Protein AF-A0A0C1R8M7-F1 (afdb_monomer)

Organism: NCBI:txid1418104

Solvent-accessible surface area (backbone atoms only — not comparable to full-atom values): 5498 Å² total; per-residue (Å²): 130,61,62,22,58,53,54,54,51,48,34,54,79,70,69,49,52,72,59,55,51,17,56,75,53,75,38,58,51,67,57,42,55,52,24,36,77,67,55,61,70,48,74,72,54,46,51,44,48,27,59,76,67,70,50,62,64,66,62,53,49,51,49,44,46,52,66,61,36,67,76,45,73,43,52,70,45,78,37,87,89,73,79,41,81,43,78,42,72,67,78,88,129

pLDDT: mean 82.37, std 16.83, range [41.81, 96.94]

Nearest PDB structures (foldseek):
  1r69-assembly1_A  TM=8.482E-01  e=1.204E-01  Phage 434
  4iwr-assembly1_B  TM=7.727E-01  e=1.135E-01  Enterobacter sp. RFL1396
  2cro-assembly1_A  TM=8.168E-01  e=1.277E-01  Phage 434
  2icp-assembly1_A  TM=6.435E-01  e=2.931E-01  Escherichia coli CFT073
  2ict-assembly1_A  TM=6.536E-01  e=8.035E-01  Escherichia coli CFT073

Structure (mmCIF, N/CA/C/O backbone):
data_AF-A0A0C1R8M7-F1
#
_entry.id   AF-A0A0C1R8M7-F1
#
loop_
_atom_site.group_PDB
_atom_site.id
_atom_site.type_symbol
_atom_site.label_atom_id
_atom_site.label_alt_id
_atom_site.label_comp_id
_atom_site.label_asym_id
_atom_site.label_entity_id
_atom_site.label_seq_id
_atom_site.pdbx_PDB_ins_code
_atom_site.Cartn_x
_atom_site.Cartn_y
_atom_site.Cartn_z
_atom_site.occupancy
_atom_site.B_iso_or_equiv
_atom_site.auth_seq_id
_atom_site.auth_comp_id
_atom_site.auth_asym_id
_atom_site.auth_atom_id
_atom_site.pdbx_PDB_model_num
ATOM 1 N N . MET A 1 1 ? 12.700 3.532 -4.698 1.00 78.75 1 MET A N 1
ATOM 2 C CA . MET A 1 1 ? 11.313 3.611 -4.212 1.00 78.75 1 MET A CA 1
ATOM 3 C C . MET A 1 1 ? 10.799 2.282 -3.678 1.00 78.75 1 MET A C 1
ATOM 5 O O . MET A 1 1 ? 10.855 1.282 -4.385 1.00 78.75 1 MET A O 1
ATOM 9 N N . ASP A 1 2 ? 10.299 2.296 -2.444 1.00 88.56 2 ASP A N 1
ATOM 10 C CA . ASP A 1 2 ? 9.610 1.183 -1.779 1.00 88.56 2 ASP A CA 1
ATOM 11 C C . ASP A 1 2 ? 8.116 1.548 -1.693 1.00 88.56 2 ASP A C 1
ATOM 13 O O . ASP A 1 2 ? 7.714 2.369 -0.867 1.00 88.56 2 ASP A O 1
ATOM 17 N N . ILE A 1 3 ? 7.316 1.026 -2.629 1.00 89.44 3 ILE A N 1
ATOM 18 C CA . ILE A 1 3 ? 5.887 1.350 -2.773 1.00 89.44 3 ILE A CA 1
ATOM 19 C C . ILE A 1 3 ? 5.122 0.858 -1.548 1.00 89.44 3 ILE A C 1
ATOM 21 O O . ILE A 1 3 ? 4.268 1.581 -1.036 1.00 89.44 3 ILE A O 1
ATOM 25 N N . GLY A 1 4 ? 5.472 -0.326 -1.040 1.00 92.25 4 GLY A N 1
ATOM 26 C CA . GLY A 1 4 ? 4.878 -0.886 0.169 1.00 92.25 4 GLY A CA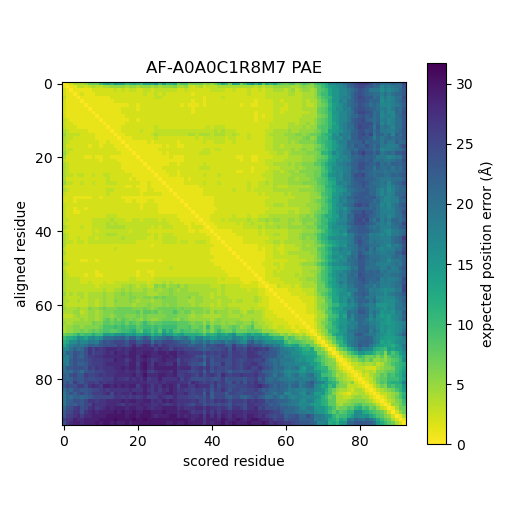 1
ATOM 27 C C . GLY A 1 4 ? 4.957 0.079 1.351 1.00 92.25 4 GLY A C 1
ATOM 28 O O . GLY A 1 4 ? 3.940 0.377 1.973 1.00 92.25 4 GLY A O 1
ATOM 29 N N . LYS A 1 5 ? 6.131 0.671 1.600 1.00 92.25 5 LYS A N 1
ATOM 30 C CA . LYS A 1 5 ? 6.290 1.685 2.660 1.00 92.25 5 LYS A CA 1
ATOM 31 C C . LYS A 1 5 ? 5.501 2.967 2.418 1.00 92.25 5 LYS A C 1
ATOM 33 O O . LYS A 1 5 ? 4.991 3.545 3.374 1.00 92.25 5 LYS A O 1
ATOM 38 N N . ILE A 1 6 ? 5.397 3.433 1.172 1.00 92.62 6 ILE A N 1
ATOM 39 C CA . ILE A 1 6 ? 4.628 4.647 0.850 1.00 92.62 6 ILE A CA 1
ATOM 40 C C . ILE A 1 6 ? 3.141 4.425 1.137 1.00 92.62 6 ILE A C 1
ATOM 42 O O . ILE A 1 6 ? 2.508 5.268 1.774 1.00 92.62 6 ILE A O 1
ATOM 46 N N . ILE A 1 7 ? 2.602 3.281 0.709 1.00 94.62 7 ILE A N 1
ATOM 47 C CA . ILE A 1 7 ? 1.222 2.887 0.998 1.00 94.62 7 ILE A CA 1
ATOM 48 C C . ILE A 1 7 ? 1.011 2.760 2.509 1.00 94.62 7 ILE A C 1
ATOM 50 O O . ILE A 1 7 ? 0.037 3.306 3.024 1.00 94.62 7 ILE A O 1
ATOM 54 N N . ASP A 1 8 ? 1.929 2.105 3.230 1.00 95.06 8 ASP A N 1
ATOM 55 C CA . ASP A 1 8 ? 1.792 1.914 4.678 1.00 95.06 8 ASP A CA 1
ATOM 56 C C . ASP A 1 8 ? 1.812 3.247 5.438 1.00 95.06 8 ASP A C 1
ATOM 58 O O . ASP A 1 8 ? 0.973 3.486 6.304 1.00 95.06 8 ASP A O 1
ATOM 62 N N . LYS A 1 9 ? 2.690 4.172 5.040 1.00 94.38 9 LYS A N 1
ATOM 63 C CA . LYS A 1 9 ? 2.738 5.521 5.607 1.00 94.38 9 LYS A CA 1
ATOM 64 C C . LYS A 1 9 ? 1.458 6.306 5.322 1.00 94.38 9 LYS A C 1
ATOM 66 O O . LYS A 1 9 ? 0.896 6.921 6.224 1.00 94.38 9 LYS A O 1
ATOM 71 N N . LYS A 1 10 ? 0.965 6.289 4.079 1.00 94.69 10 LYS A N 1
ATOM 72 C CA . LYS A 1 10 ? -0.254 7.029 3.721 1.00 94.69 10 LYS A CA 1
ATOM 73 C C . LYS A 1 10 ? -1.489 6.463 4.422 1.00 94.69 10 LYS A C 1
ATOM 75 O O . LYS A 1 10 ? -2.361 7.225 4.834 1.00 94.69 10 LYS A O 1
ATOM 80 N N . ARG A 1 11 ? -1.544 5.141 4.597 1.00 95.69 11 ARG A N 1
ATOM 81 C CA . ARG A 1 11 ? -2.549 4.462 5.419 1.00 95.69 11 ARG A CA 1
ATOM 82 C C . ARG A 1 11 ? -2.558 5.024 6.844 1.00 95.69 11 ARG A C 1
ATOM 84 O O . ARG A 1 11 ? -3.632 5.350 7.340 1.00 95.69 11 ARG A O 1
ATOM 91 N N . GLU A 1 12 ? -1.391 5.152 7.478 1.00 96.00 12 GLU A N 1
ATOM 92 C CA . GLU A 1 12 ? -1.261 5.711 8.834 1.00 96.00 12 GLU A CA 1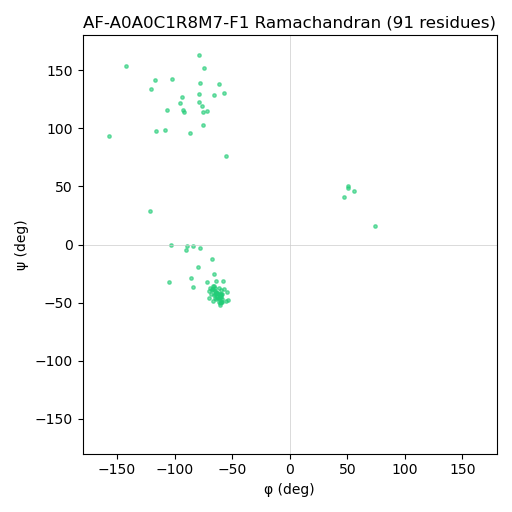
ATOM 93 C C . GLU A 1 12 ? -1.693 7.173 8.906 1.00 96.00 12 GLU A C 1
ATOM 95 O O . GLU A 1 12 ? -2.482 7.522 9.777 1.00 96.00 12 GLU A O 1
ATOM 100 N N . GLU A 1 13 ? -1.268 8.005 7.951 1.00 95.88 13 GLU A N 1
ATOM 101 C CA . GLU A 1 13 ? -1.695 9.410 7.856 1.00 95.88 13 GLU A CA 1
ATOM 102 C C . GLU A 1 13 ? -3.221 9.558 7.740 1.00 95.88 13 GLU A C 1
ATOM 104 O O . GLU A 1 13 ? -3.795 10.545 8.193 1.00 95.88 13 GLU A O 1
ATOM 109 N N . LYS A 1 14 ? -3.884 8.579 7.117 1.00 93.88 14 LYS A N 1
ATOM 110 C CA . LYS A 1 14 ? -5.340 8.529 6.946 1.00 93.88 14 LYS A CA 1
ATOM 111 C C . LYS A 1 14 ? -6.067 7.820 8.094 1.00 93.88 14 LYS A C 1
ATOM 113 O O . LYS A 1 14 ? -7.293 7.799 8.094 1.00 93.88 14 LYS A O 1
ATOM 118 N N . GLY A 1 15 ? -5.341 7.244 9.053 1.00 95.06 15 GLY A N 1
ATOM 119 C CA . GLY A 1 15 ? -5.914 6.550 10.208 1.00 95.06 15 GLY A CA 1
ATOM 120 C C . GLY A 1 15 ? -6.511 5.171 9.907 1.00 95.06 15 GLY A C 1
ATOM 121 O O . GLY A 1 15 ? -7.253 4.642 10.729 1.00 95.06 15 GLY A O 1
ATOM 122 N N . TYR A 1 16 ? -6.203 4.564 8.759 1.00 95.19 16 TYR A N 1
ATOM 123 C CA . TYR A 1 16 ? -6.702 3.226 8.431 1.00 95.19 16 TYR A CA 1
ATOM 124 C C . TYR A 1 16 ? -5.910 2.141 9.165 1.00 95.19 16 TYR A C 1
ATOM 126 O O . TYR A 1 16 ? -4.677 2.162 9.181 1.00 95.19 16 TYR A O 1
ATOM 134 N N . LEU A 1 17 ? -6.581 1.111 9.684 1.00 96.38 17 LEU A N 1
ATOM 135 C CA . LEU A 1 17 ? -5.897 -0.120 10.084 1.00 96.38 17 LEU A CA 1
ATOM 136 C C . LEU A 1 17 ? -5.505 -0.928 8.840 1.00 96.38 17 LEU A C 1
ATOM 138 O O . LEU A 1 17 ? -6.176 -0.880 7.808 1.00 96.38 17 LEU A O 1
ATOM 142 N N . LYS A 1 18 ? -4.433 -1.726 8.935 1.00 95.62 18 LYS A N 1
ATOM 143 C CA . LYS A 1 18 ? -3.998 -2.604 7.828 1.00 95.62 18 LYS A CA 1
ATOM 144 C C . LYS A 1 18 ? -5.109 -3.562 7.385 1.00 95.62 18 LYS A C 1
ATOM 146 O O . LYS A 1 18 ? -5.266 -3.800 6.194 1.00 95.62 18 LYS A O 1
ATOM 151 N N . LYS A 1 19 ? -5.888 -4.085 8.339 1.00 96.50 19 LYS A N 1
ATOM 152 C CA . LYS A 1 19 ? -7.023 -4.980 8.075 1.00 96.50 19 LYS A CA 1
ATOM 153 C C . LYS A 1 19 ? -8.141 -4.281 7.302 1.00 96.50 19 LYS A C 1
ATOM 155 O O . LYS A 1 19 ? -8.665 -4.866 6.360 1.00 96.50 19 LYS A O 1
ATOM 160 N N . ASP A 1 20 ? -8.460 -3.045 7.672 1.00 96.25 20 ASP A N 1
ATOM 161 C CA . ASP A 1 20 ? -9.558 -2.295 7.061 1.00 96.25 20 ASP A CA 1
ATOM 162 C C . ASP A 1 20 ? -9.208 -1.902 5.631 1.00 96.25 20 ASP A C 1
ATOM 164 O O . ASP A 1 20 ? -9.984 -2.152 4.715 1.00 96.25 20 ASP A O 1
ATOM 168 N N . LEU A 1 21 ? -7.996 -1.380 5.415 1.00 96.62 21 LEU A N 1
ATOM 169 C CA . LEU A 1 21 ? -7.527 -1.045 4.073 1.00 96.62 21 LEU A CA 1
ATOM 170 C C . LEU A 1 21 ? -7.464 -2.282 3.168 1.00 96.62 21 LEU A C 1
ATOM 172 O O . LEU A 1 21 ? -7.889 -2.208 2.019 1.00 96.62 21 LEU A O 1
ATOM 176 N N . ALA A 1 22 ? -6.976 -3.416 3.682 1.00 96.12 22 ALA A N 1
ATOM 177 C CA . ALA A 1 22 ? -6.966 -4.674 2.939 1.00 96.12 22 ALA A CA 1
ATOM 178 C C . ALA A 1 22 ? -8.387 -5.113 2.547 1.00 96.12 22 ALA A C 1
ATOM 180 O O . ALA A 1 22 ? -8.613 -5.490 1.402 1.00 96.12 22 ALA A O 1
ATOM 181 N N . GLY A 1 23 ? -9.351 -4.994 3.467 1.00 96.06 23 GLY A N 1
ATOM 182 C CA . GLY A 1 23 ? -10.756 -5.296 3.198 1.00 96.06 23 GLY A CA 1
ATOM 183 C C . GLY A 1 23 ? -11.373 -4.390 2.130 1.00 96.06 23 GLY A C 1
ATOM 184 O O . GLY A 1 23 ? -12.008 -4.889 1.208 1.00 96.06 23 GLY A O 1
ATOM 185 N N . ILE A 1 24 ? -11.147 -3.075 2.206 1.00 95.75 24 ILE A N 1
ATOM 186 C CA . ILE A 1 24 ? -11.673 -2.108 1.223 1.00 95.75 24 ILE A CA 1
ATOM 187 C C . ILE A 1 24 ? -11.026 -2.316 -0.155 1.00 95.75 24 ILE A C 1
ATOM 189 O O . ILE A 1 24 ? -11.684 -2.166 -1.181 1.00 95.75 24 ILE A O 1
ATOM 193 N N . ALA A 1 25 ? -9.741 -2.674 -0.188 1.00 94.62 25 ALA A N 1
ATOM 194 C CA . ALA A 1 25 ? -9.011 -2.934 -1.424 1.00 94.62 25 ALA A CA 1
ATOM 195 C C . ALA A 1 25 ? -9.312 -4.310 -2.047 1.00 94.62 25 ALA A C 1
ATOM 197 O O . ALA A 1 25 ? -8.786 -4.597 -3.123 1.00 94.62 25 ALA A O 1
ATOM 198 N N . ASP A 1 26 ? -10.138 -5.138 -1.396 1.00 95.62 26 ASP A N 1
ATOM 199 C CA . ASP A 1 26 ? -10.412 -6.525 -1.786 1.00 95.62 26 ASP A CA 1
ATOM 200 C C . ASP A 1 26 ? -9.124 -7.369 -1.891 1.00 95.62 26 ASP A C 1
ATOM 202 O O . ASP A 1 26 ? -8.865 -8.083 -2.858 1.00 95.62 26 ASP A O 1
ATOM 206 N N . ILE A 1 27 ? -8.260 -7.239 -0.879 1.00 95.19 27 ILE A N 1
ATOM 207 C CA . ILE A 1 27 ? -7.001 -7.978 -0.753 1.00 95.19 27 ILE A CA 1
ATOM 208 C C . ILE A 1 27 ? -7.043 -8.775 0.547 1.00 95.19 27 ILE A C 1
ATOM 210 O O . ILE A 1 27 ? -7.358 -8.255 1.619 1.00 95.19 27 ILE A O 1
ATOM 214 N N . ASN A 1 28 ? -6.659 -10.052 0.493 1.00 96.38 28 ASN A N 1
ATOM 215 C CA . ASN A 1 28 ? -6.514 -10.845 1.709 1.00 96.38 28 ASN A CA 1
ATOM 216 C C . ASN A 1 28 ? -5.519 -10.174 2.676 1.00 96.38 28 ASN A C 1
ATOM 218 O O . ASN A 1 28 ? -4.399 -9.859 2.286 1.00 96.38 28 ASN A O 1
ATOM 222 N N . TYR A 1 29 ? -5.891 -10.007 3.949 1.00 96.81 29 TYR A N 1
ATOM 223 C CA . TYR A 1 29 ? -5.071 -9.297 4.941 1.00 96.81 29 TYR A CA 1
ATOM 224 C C . TYR A 1 29 ? -3.635 -9.831 5.073 1.00 96.81 29 TYR A C 1
ATOM 226 O O . TYR A 1 29 ? -2.689 -9.047 5.178 1.00 96.81 29 TYR A O 1
ATOM 234 N N . LYS A 1 30 ? -3.455 -11.158 5.043 1.00 96.94 30 LYS A N 1
ATOM 235 C CA . LYS A 1 30 ? -2.124 -11.772 5.128 1.00 96.94 30 LYS A CA 1
ATOM 236 C C . LYS A 1 30 ? -1.310 -11.432 3.884 1.00 96.94 30 LYS A C 1
ATOM 238 O O . LYS A 1 30 ? -0.191 -10.941 4.000 1.00 96.94 30 LYS A O 1
ATOM 243 N N . SER A 1 31 ? -1.912 -11.608 2.708 1.00 95.81 31 SER A N 1
ATOM 244 C CA . SER A 1 31 ? -1.299 -11.240 1.432 1.00 95.81 31 SER A CA 1
ATOM 245 C C . SER A 1 31 ? -0.975 -9.751 1.360 1.00 95.81 31 SER A C 1
ATOM 247 O O . SER A 1 31 ? 0.092 -9.398 0.879 1.00 95.81 31 SER A O 1
ATOM 249 N N . PHE A 1 32 ? -1.838 -8.879 1.880 1.00 96.69 32 PHE A N 1
ATOM 250 C CA . PHE A 1 32 ? -1.597 -7.442 1.949 1.00 96.69 32 PHE A CA 1
ATOM 251 C C . PHE A 1 32 ? -0.348 -7.126 2.780 1.00 96.69 32 PHE A C 1
ATOM 253 O O . PHE A 1 32 ? 0.550 -6.437 2.300 1.00 96.69 32 PHE A O 1
ATOM 260 N N . CYS A 1 33 ? -0.238 -7.685 3.990 1.00 96.38 33 CYS A N 1
ATOM 261 C CA . CYS A 1 33 ? 0.944 -7.506 4.837 1.00 96.38 33 CYS A CA 1
ATOM 262 C C . CYS A 1 33 ? 2.225 -8.020 4.161 1.00 96.38 33 CYS A C 1
ATOM 264 O O . CYS A 1 33 ? 3.242 -7.325 4.150 1.00 96.38 33 CYS A O 1
ATOM 266 N N . ASP A 1 34 ? 2.169 -9.209 3.559 1.00 96.62 34 ASP A N 1
ATOM 267 C CA . ASP A 1 34 ? 3.308 -9.795 2.852 1.00 96.62 34 ASP A CA 1
ATOM 268 C C . ASP A 1 34 ? 3.717 -8.947 1.637 1.00 96.62 34 ASP A C 1
ATOM 270 O O . ASP A 1 34 ? 4.908 -8.714 1.414 1.00 96.62 34 ASP A O 1
ATOM 274 N N . LYS A 1 35 ? 2.743 -8.436 0.874 1.00 95.50 35 LYS A N 1
ATOM 275 C CA . LYS A 1 35 ? 2.973 -7.596 -0.308 1.00 95.50 35 LYS A CA 1
ATOM 276 C C . LYS A 1 35 ? 3.560 -6.235 0.045 1.00 95.50 35 LYS A C 1
ATOM 278 O O . LYS A 1 35 ? 4.455 -5.787 -0.673 1.00 95.50 35 LYS A O 1
ATOM 283 N N . LEU A 1 36 ? 3.121 -5.618 1.147 1.00 94.88 36 LEU A N 1
ATOM 284 C CA . LEU A 1 36 ? 3.733 -4.398 1.682 1.00 94.88 36 LEU A CA 1
ATOM 285 C C . LEU A 1 36 ? 5.204 -4.640 2.040 1.00 94.88 36 LEU A C 1
ATOM 287 O O . LEU A 1 36 ? 6.071 -3.896 1.594 1.00 94.88 36 LEU A O 1
ATOM 291 N N . ASN A 1 37 ? 5.497 -5.709 2.786 1.00 94.00 37 ASN A N 1
ATOM 292 C CA . ASN A 1 37 ? 6.856 -6.010 3.244 1.00 94.00 37 ASN A CA 1
ATOM 293 C C . ASN A 1 37 ? 7.809 -6.373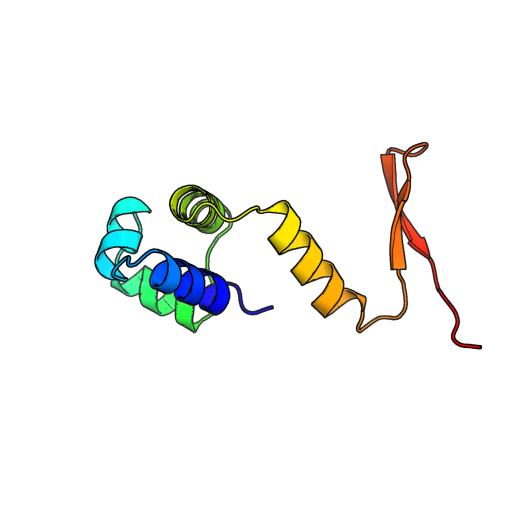 2.098 1.00 94.00 37 ASN A C 1
ATOM 295 O O . ASN A 1 37 ? 8.981 -6.007 2.121 1.00 94.00 37 ASN A O 1
ATOM 299 N N . ARG A 1 38 ? 7.317 -7.111 1.097 1.00 94.81 38 ARG A N 1
ATOM 300 C CA . ARG A 1 38 ? 8.110 -7.565 -0.058 1.00 94.81 38 ARG A CA 1
ATOM 301 C C . ARG A 1 38 ? 8.117 -6.574 -1.219 1.00 94.81 38 ARG A C 1
ATOM 303 O O . ARG A 1 38 ? 8.730 -6.867 -2.239 1.00 94.81 38 ARG A O 1
ATOM 310 N N . ASN A 1 39 ? 7.410 -5.450 -1.093 1.00 91.62 39 ASN A N 1
ATOM 311 C CA . ASN A 1 39 ? 7.219 -4.476 -2.164 1.00 91.62 39 ASN A CA 1
ATOM 312 C C . ASN A 1 39 ? 6.740 -5.133 -3.482 1.00 91.62 39 ASN A C 1
ATOM 314 O O . ASN A 1 39 ? 7.307 -4.913 -4.549 1.00 91.62 39 ASN A O 1
ATOM 318 N N . SER A 1 40 ? 5.714 -5.988 -3.387 1.00 93.62 40 SER A N 1
ATOM 319 C CA . SER A 1 40 ? 5.210 -6.836 -4.489 1.00 93.62 40 SER A CA 1
ATOM 320 C C . SER A 1 40 ? 3.731 -6.591 -4.817 1.00 93.62 40 SER A C 1
ATOM 322 O O . SER A 1 40 ? 3.016 -7.491 -5.257 1.00 93.62 40 SER A O 1
ATOM 324 N N . ILE A 1 41 ? 3.264 -5.364 -4.574 1.00 93.25 41 ILE A N 1
ATOM 325 C CA . ILE A 1 41 ? 1.910 -4.919 -4.929 1.00 93.25 41 ILE A CA 1
ATOM 326 C C . ILE A 1 41 ? 1.780 -4.898 -6.456 1.00 93.25 41 ILE A C 1
ATOM 328 O O . ILE A 1 41 ? 2.620 -4.313 -7.141 1.00 93.25 41 ILE A O 1
ATOM 332 N N . GLN A 1 42 ? 0.737 -5.541 -6.982 1.00 91.62 42 GLN A N 1
ATOM 333 C CA . GLN A 1 42 ? 0.464 -5.577 -8.419 1.00 91.62 42 GLN A CA 1
ATOM 334 C C . GLN A 1 42 ? -0.196 -4.279 -8.896 1.00 91.62 42 GLN A C 1
ATOM 336 O O . GLN A 1 42 ? -0.696 -3.490 -8.099 1.00 91.62 42 GLN A O 1
ATOM 341 N N . TRP A 1 43 ? -0.187 -4.032 -10.206 1.00 89.44 43 TRP A N 1
ATOM 342 C CA . TRP A 1 43 ? -0.679 -2.775 -10.781 1.00 89.44 43 TRP A CA 1
ATOM 343 C C . TRP A 1 43 ? -2.150 -2.480 -10.462 1.00 89.44 43 TRP A C 1
ATOM 345 O O . TRP A 1 43 ? -2.494 -1.351 -10.122 1.00 89.44 43 TRP A O 1
ATOM 355 N N . ASP A 1 44 ? -3.008 -3.489 -10.541 1.00 92.69 44 ASP A N 1
ATOM 356 C CA . ASP A 1 44 ? -4.437 -3.400 -10.239 1.00 92.69 44 ASP A CA 1
ATOM 357 C C . ASP A 1 44 ? -4.699 -3.143 -8.743 1.00 92.69 44 ASP A C 1
ATOM 359 O O . ASP A 1 44 ? -5.567 -2.351 -8.370 1.00 92.69 44 ASP A O 1
ATOM 363 N N . GLU A 1 45 ? -3.917 -3.770 -7.866 1.00 93.56 45 GLU A N 1
ATOM 364 C CA . GLU A 1 45 ? -3.959 -3.542 -6.419 1.00 93.56 45 GLU A CA 1
ATOM 365 C C . GLU A 1 45 ? -3.452 -2.144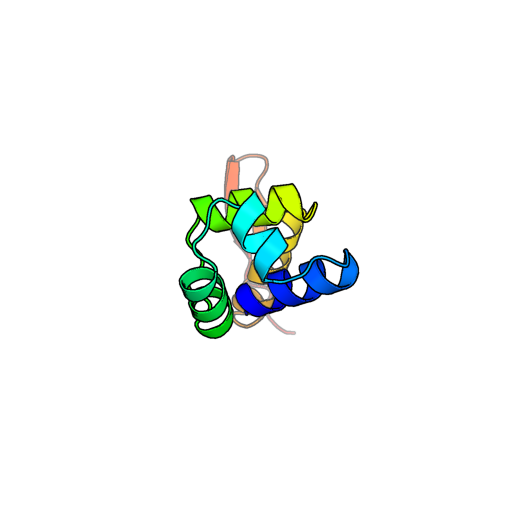 -6.069 1.00 93.56 45 GLU A C 1
ATOM 367 O O . GLU A 1 45 ? -4.054 -1.443 -5.257 1.00 93.56 45 GLU A O 1
ATOM 372 N N . LEU A 1 46 ? -2.369 -1.710 -6.716 1.00 93.06 46 LEU A N 1
ATOM 373 C CA . LEU A 1 46 ? -1.797 -0.383 -6.542 1.00 93.06 46 LEU A CA 1
ATOM 374 C C . LEU A 1 46 ? -2.805 0.695 -6.937 1.00 93.06 46 LEU A C 1
ATOM 376 O O . LEU A 1 46 ? -2.961 1.675 -6.210 1.00 93.06 46 LEU A O 1
ATOM 380 N N . PHE A 1 47 ? -3.519 0.507 -8.047 1.00 93.25 47 PHE A N 1
ATOM 381 C CA . PHE A 1 47 ? -4.555 1.436 -8.489 1.00 93.25 47 PHE A CA 1
ATOM 382 C C . PHE A 1 47 ? -5.683 1.560 -7.453 1.00 93.25 47 PHE A C 1
ATOM 384 O O . PHE A 1 47 ? -6.047 2.667 -7.061 1.00 93.25 47 PHE A O 1
ATOM 391 N N . ARG A 1 48 ? -6.175 0.434 -6.918 1.00 94.50 48 ARG A N 1
ATOM 392 C CA . ARG A 1 48 ? -7.195 0.431 -5.853 1.00 94.50 48 ARG A CA 1
ATOM 393 C C . ARG A 1 48 ? -6.704 1.123 -4.583 1.00 94.50 48 ARG A C 1
ATOM 395 O O . ARG A 1 48 ? -7.380 2.002 -4.055 1.00 94.50 48 ARG A O 1
ATOM 402 N N . LEU A 1 49 ? -5.510 0.769 -4.110 1.00 95.25 49 LEU A N 1
ATOM 403 C CA . LEU A 1 49 ? -4.926 1.332 -2.890 1.00 95.25 49 LEU A CA 1
ATOM 404 C C . LEU A 1 49 ? -4.672 2.837 -3.015 1.00 95.25 49 LEU A C 1
ATOM 406 O O . LEU A 1 49 ? -4.944 3.586 -2.080 1.00 95.25 49 LEU A O 1
ATOM 410 N N . THR A 1 50 ? -4.174 3.292 -4.164 1.00 93.94 50 THR A N 1
ATOM 411 C CA . THR A 1 50 ? -3.920 4.719 -4.410 1.00 93.94 50 THR A CA 1
ATOM 412 C C . THR A 1 50 ? -5.213 5.512 -4.531 1.00 93.94 50 THR A C 1
ATOM 414 O O . THR A 1 50 ? -5.289 6.598 -3.961 1.00 93.94 50 THR A O 1
ATOM 417 N N . TYR A 1 51 ? -6.252 4.947 -5.148 1.00 93.56 51 TYR A N 1
ATOM 418 C CA . TYR A 1 51 ? -7.587 5.540 -5.155 1.00 93.56 51 TYR A CA 1
ATOM 419 C C . TYR A 1 51 ? -8.157 5.690 -3.733 1.00 93.56 51 TYR A C 1
ATOM 421 O O . TYR A 1 51 ? -8.514 6.796 -3.331 1.00 93.56 51 TYR A O 1
ATOM 429 N N . ILE A 1 52 ? -8.159 4.616 -2.929 1.00 94.81 52 ILE A N 1
ATOM 430 C CA . ILE A 1 52 ? -8.683 4.628 -1.547 1.00 94.81 52 ILE A CA 1
ATOM 431 C C . ILE A 1 52 ? -7.923 5.632 -0.669 1.00 94.81 52 ILE A C 1
ATOM 433 O O . ILE A 1 52 ? -8.516 6.370 0.117 1.00 94.81 52 ILE A O 1
ATOM 437 N N . LEU A 1 53 ? -6.596 5.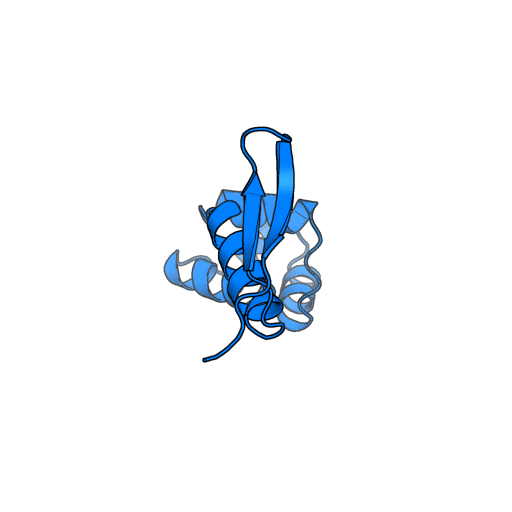679 -0.800 1.00 94.81 53 LEU A N 1
ATOM 438 C CA . LEU A 1 53 ? -5.740 6.545 0.012 1.00 94.81 53 LEU A CA 1
ATOM 439 C C . LEU A 1 53 ? -5.629 7.979 -0.526 1.00 94.81 53 LEU A C 1
ATOM 441 O O . LEU A 1 53 ? -4.968 8.814 0.104 1.00 94.81 53 LEU A O 1
ATOM 445 N N . ASN A 1 54 ? -6.287 8.275 -1.651 1.00 93.38 54 ASN A N 1
ATOM 446 C CA . ASN A 1 54 ? -6.190 9.534 -2.383 1.00 93.38 54 ASN A CA 1
ATOM 447 C C . ASN A 1 54 ? -4.727 9.931 -2.657 1.00 93.38 54 ASN A C 1
ATOM 449 O O . ASN A 1 54 ? -4.280 11.029 -2.318 1.00 93.38 54 ASN A O 1
ATOM 453 N N . ILE A 1 55 ? -3.956 8.985 -3.195 1.00 92.00 55 ILE A N 1
ATOM 454 C CA . ILE A 1 55 ? -2.575 9.186 -3.634 1.00 92.00 55 ILE A CA 1
ATOM 455 C C . ILE A 1 55 ? -2.598 9.537 -5.116 1.00 92.00 55 ILE A C 1
ATOM 457 O O . ILE A 1 55 ? -3.130 8.786 -5.930 1.00 92.00 55 ILE A O 1
ATOM 461 N N . ASN A 1 56 ? -1.956 10.646 -5.470 1.00 89.50 56 ASN A N 1
ATOM 462 C CA . ASN A 1 56 ? -1.750 11.013 -6.861 1.00 89.50 56 ASN A CA 1
ATOM 463 C C . ASN A 1 56 ? -0.704 10.083 -7.505 1.00 89.50 56 ASN A C 1
ATOM 465 O O . ASN A 1 56 ? 0.468 10.076 -7.119 1.00 89.50 56 ASN A O 1
ATOM 469 N N . LEU A 1 57 ? -1.133 9.289 -8.489 1.00 85.25 57 LEU A N 1
ATOM 470 C CA . LEU A 1 57 ? -0.261 8.361 -9.212 1.00 85.25 57 LEU A CA 1
ATOM 471 C C . LEU A 1 57 ? 0.832 9.076 -10.017 1.00 85.25 57 LEU A C 1
ATOM 473 O O . LEU A 1 57 ? 1.934 8.536 -10.125 1.00 85.25 57 LEU A O 1
ATOM 477 N N . GLU A 1 58 ? 0.575 10.284 -10.530 1.00 84.81 58 GLU A N 1
ATOM 478 C CA . GLU A 1 58 ? 1.587 11.028 -11.291 1.00 84.81 58 GLU A CA 1
ATOM 479 C C . GLU A 1 58 ? 2.710 11.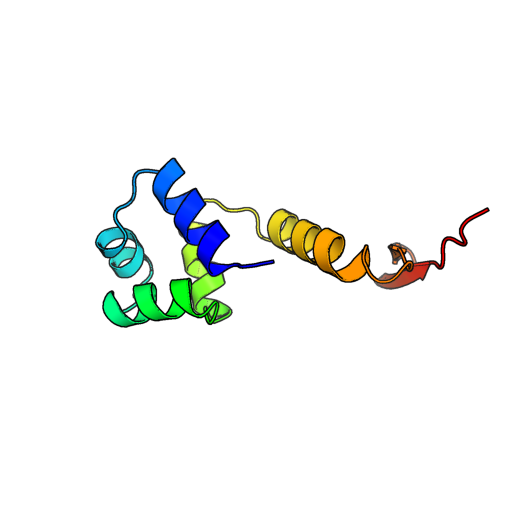509 -10.366 1.00 84.81 58 GLU A C 1
ATOM 481 O O . GLU A 1 58 ? 3.884 11.346 -10.685 1.00 84.81 58 GLU A O 1
ATOM 486 N N . GLU A 1 59 ? 2.382 11.964 -9.153 1.00 84.06 59 GLU A N 1
ATOM 487 C CA . GLU A 1 59 ? 3.394 12.285 -8.137 1.00 84.06 59 GLU A CA 1
ATOM 488 C C . GLU A 1 59 ? 4.219 11.055 -7.740 1.00 84.06 59 GLU A C 1
ATOM 490 O O . GLU A 1 59 ? 5.428 11.152 -7.512 1.00 84.06 59 GLU A O 1
ATOM 495 N N . LEU A 1 60 ? 3.583 9.882 -7.655 1.00 85.06 60 LEU A N 1
ATOM 496 C CA . LEU A 1 60 ? 4.276 8.630 -7.355 1.00 85.06 60 LEU A CA 1
ATOM 497 C C . LEU A 1 60 ? 5.271 8.272 -8.473 1.00 85.06 60 LEU A C 1
ATOM 499 O O . LEU A 1 60 ? 6.411 7.889 -8.200 1.00 85.06 60 LEU A O 1
ATOM 503 N N . LYS A 1 61 ? 4.855 8.443 -9.731 1.00 83.75 61 LYS A N 1
ATOM 504 C CA . LYS A 1 61 ? 5.682 8.230 -10.922 1.00 83.75 61 LYS A CA 1
ATOM 505 C C . LYS A 1 61 ? 6.829 9.234 -10.997 1.00 83.75 61 LYS A C 1
ATOM 507 O O . LYS A 1 61 ? 7.964 8.831 -11.233 1.00 83.75 61 LYS A O 1
ATOM 512 N N . GLU A 1 62 ? 6.580 10.511 -10.724 1.00 83.06 62 GLU A N 1
ATOM 513 C CA . GLU A 1 62 ? 7.631 11.525 -10.655 1.00 83.06 62 GLU A CA 1
ATOM 514 C C . GLU A 1 62 ? 8.678 11.202 -9.592 1.00 83.06 62 GLU A C 1
ATOM 516 O O . GLU A 1 62 ? 9.871 11.348 -9.845 1.00 83.06 62 GLU A O 1
ATOM 521 N N . ARG A 1 63 ? 8.258 10.760 -8.399 1.00 81.75 63 ARG A N 1
ATOM 522 C CA . ARG A 1 63 ? 9.188 10.335 -7.343 1.00 81.75 63 ARG A CA 1
ATOM 523 C C . ARG A 1 63 ? 10.004 9.128 -7.777 1.00 81.75 63 ARG A C 1
ATOM 525 O O . ARG A 1 63 ? 11.211 9.117 -7.561 1.00 81.75 63 ARG A O 1
ATOM 532 N N . TYR A 1 64 ? 9.378 8.153 -8.435 1.00 82.81 64 TYR A N 1
ATOM 533 C CA . TYR A 1 64 ? 10.084 7.004 -8.996 1.00 82.81 64 TYR A CA 1
ATOM 534 C C . TYR A 1 64 ? 11.146 7.439 -10.014 1.00 82.81 64 TYR A C 1
ATOM 536 O O . 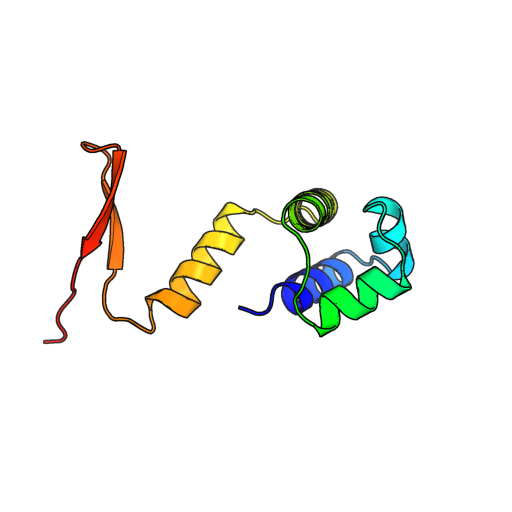TYR A 1 64 ? 12.303 7.035 -9.908 1.00 82.81 64 TYR A O 1
ATOM 544 N N . VAL A 1 65 ? 10.769 8.305 -10.960 1.00 81.19 65 VAL A N 1
ATOM 545 C CA . VAL A 1 65 ? 11.675 8.879 -11.961 1.00 81.19 65 VAL A CA 1
ATOM 546 C C . VAL A 1 65 ? 12.797 9.653 -11.273 1.00 81.19 65 VAL A C 1
ATOM 548 O O . VAL A 1 65 ? 13.957 9.385 -11.544 1.00 81.19 65 VAL A O 1
ATOM 551 N N . LYS A 1 66 ? 12.504 10.540 -10.321 1.00 79.44 66 LYS A N 1
ATOM 552 C CA . LYS A 1 66 ? 13.526 11.291 -9.575 1.00 79.44 66 LYS A CA 1
ATOM 553 C C . LYS A 1 66 ? 14.486 10.360 -8.826 1.00 79.44 66 LYS A C 1
ATOM 555 O O . LYS A 1 66 ? 15.689 10.533 -8.927 1.00 79.44 66 LYS A O 1
ATOM 560 N N . GLU A 1 67 ? 13.999 9.348 -8.114 1.00 75.38 67 GLU A N 1
ATOM 561 C CA . GLU A 1 67 ? 14.851 8.457 -7.310 1.00 75.38 67 GLU A CA 1
ATOM 562 C C . GLU A 1 67 ? 15.718 7.495 -8.136 1.00 75.38 67 GLU A C 1
ATOM 564 O O . GLU A 1 67 ? 16.812 7.124 -7.695 1.00 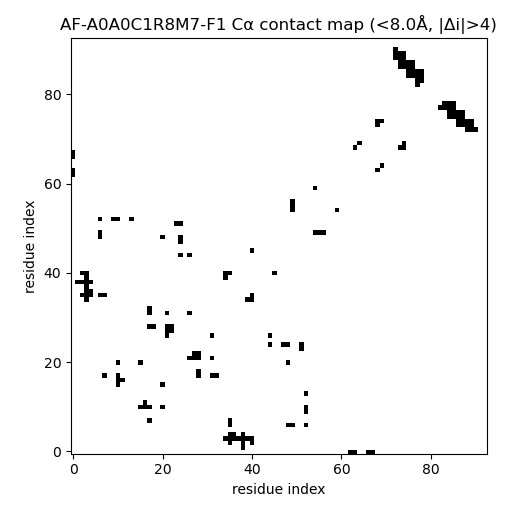75.38 67 GLU A O 1
ATOM 569 N N . HIS A 1 68 ? 15.228 7.057 -9.300 1.00 71.88 68 HIS A N 1
ATOM 570 C CA . HIS A 1 68 ? 15.896 6.042 -10.124 1.00 71.88 68 HIS A CA 1
ATOM 571 C C . HIS A 1 68 ? 16.586 6.619 -11.360 1.00 71.88 68 HIS A C 1
ATOM 573 O O . HIS A 1 68 ? 17.646 6.126 -11.731 1.00 71.88 68 HIS A O 1
ATOM 579 N N . MET A 1 69 ? 16.058 7.694 -11.949 1.00 64.81 69 MET A N 1
ATOM 580 C CA . MET A 1 69 ? 16.704 8.411 -13.054 1.00 64.81 69 MET A CA 1
ATOM 581 C C . MET A 1 69 ? 17.706 9.454 -12.554 1.00 64.81 69 MET A C 1
ATOM 583 O O . MET A 1 69 ? 18.705 9.642 -13.218 1.00 64.81 69 MET A O 1
ATOM 587 N N . ALA A 1 70 ? 17.581 10.069 -11.366 1.00 58.06 70 ALA A N 1
ATOM 588 C CA . ALA A 1 70 ? 18.650 10.975 -10.892 1.00 58.06 70 ALA A CA 1
ATOM 589 C C . ALA A 1 70 ? 19.970 10.250 -10.558 1.00 58.06 70 ALA A C 1
ATOM 591 O O . ALA A 1 70 ? 21.005 10.893 -10.397 1.00 58.06 70 ALA A O 1
ATOM 592 N N . LYS A 1 71 ? 19.956 8.913 -10.469 1.00 54.06 71 LYS A N 1
ATOM 593 C CA . LYS A 1 71 ? 21.175 8.098 -10.343 1.00 54.06 71 LYS A CA 1
ATOM 594 C C . LYS A 1 71 ? 21.890 7.875 -11.681 1.00 54.06 71 LYS A C 1
ATOM 596 O O . LYS A 1 71 ? 23.082 7.591 -11.670 1.00 54.06 71 LYS A O 1
ATOM 601 N N . ASN A 1 72 ? 21.194 8.064 -12.801 1.00 50.34 72 ASN A N 1
ATOM 602 C CA . ASN A 1 72 ? 21.738 8.009 -14.153 1.00 50.34 72 ASN A CA 1
ATOM 603 C C . ASN A 1 72 ? 21.591 9.410 -14.750 1.00 50.34 72 ASN A C 1
ATOM 605 O O . ASN A 1 72 ? 20.505 9.753 -15.176 1.00 50.34 72 ASN A O 1
ATOM 609 N N . THR A 1 73 ? 22.632 10.246 -14.733 1.00 48.75 73 THR A N 1
ATOM 610 C CA . THR A 1 73 ? 22.625 11.654 -15.196 1.00 48.75 73 THR A CA 1
ATOM 611 C C . THR A 1 73 ? 22.139 11.836 -16.644 1.00 48.75 73 THR A C 1
ATOM 613 O O . THR A 1 73 ? 22.926 12.050 -17.562 1.00 48.75 73 THR A O 1
ATOM 616 N N . GLU A 1 74 ? 20.831 11.748 -16.833 1.00 52.28 74 GLU A N 1
ATOM 617 C CA . GLU A 1 74 ? 20.086 11.753 -18.080 1.00 52.28 74 GLU A CA 1
ATOM 618 C C . GLU A 1 74 ? 18.662 12.208 -17.711 1.00 52.28 74 GLU A C 1
ATOM 620 O O . GLU A 1 74 ? 17.821 11.444 -17.240 1.00 52.28 74 GLU A O 1
ATOM 625 N N . THR A 1 75 ? 18.413 13.512 -17.829 1.00 55.03 75 THR A N 1
ATOM 626 C CA . THR A 1 75 ? 17.118 14.127 -17.519 1.00 55.03 75 THR A CA 1
ATOM 627 C C . THR A 1 75 ? 16.156 13.818 -18.659 1.00 55.03 75 THR A C 1
ATOM 629 O O . THR A 1 75 ? 16.420 14.202 -19.793 1.00 55.03 75 THR A O 1
ATOM 632 N N . ILE A 1 76 ? 15.047 13.128 -18.392 1.00 57.25 76 ILE A N 1
ATOM 633 C CA . ILE A 1 76 ? 14.049 12.813 -19.421 1.00 57.25 76 ILE A CA 1
ATOM 634 C C . ILE A 1 76 ? 12.978 13.907 -19.439 1.00 57.25 76 ILE A C 1
ATOM 636 O O . ILE A 1 76 ? 12.255 14.075 -18.458 1.00 57.25 76 ILE A O 1
ATOM 640 N N . SER A 1 77 ? 12.866 14.640 -20.546 1.00 56.31 77 SER A N 1
ATOM 641 C CA . SER A 1 77 ? 11.806 15.625 -20.785 1.00 56.31 77 SER A CA 1
ATOM 642 C C . SER A 1 77 ? 10.746 15.048 -21.721 1.00 56.31 77 SER A C 1
ATOM 644 O O . SER A 1 77 ? 11.061 14.321 -22.668 1.00 56.31 77 SER A O 1
ATOM 646 N N . TRP A 1 78 ? 9.478 15.366 -21.463 1.00 52.41 78 TRP A N 1
ATOM 647 C CA . TRP A 1 78 ? 8.401 15.063 -22.401 1.00 52.41 78 TRP A CA 1
ATOM 648 C C . TRP A 1 78 ? 8.405 16.106 -23.519 1.00 52.41 78 TRP A C 1
ATOM 650 O O . TRP A 1 78 ? 8.352 17.304 -23.243 1.00 52.41 78 TRP A O 1
ATOM 660 N N . ASP A 1 79 ? 8.531 15.643 -24.759 1.00 62.34 79 ASP A N 1
ATOM 661 C CA . ASP A 1 79 ? 8.543 16.497 -25.939 1.00 62.34 79 ASP A CA 1
ATOM 662 C C . ASP A 1 79 ? 7.112 16.641 -26.475 1.00 62.34 79 ASP A C 1
ATOM 664 O O . ASP A 1 79 ? 6.493 15.660 -26.903 1.00 62.34 79 ASP A O 1
ATOM 668 N N . LEU A 1 80 ? 6.590 17.867 -26.398 1.00 58.38 80 LEU A N 1
ATOM 669 C CA . LEU A 1 80 ? 5.240 18.231 -26.831 1.00 58.38 80 LEU A CA 1
ATOM 670 C C . LEU A 1 80 ? 5.056 18.100 -28.351 1.00 58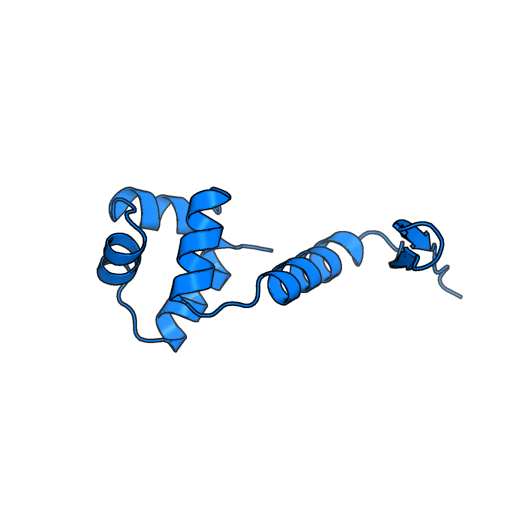.38 80 LEU A C 1
ATOM 672 O O . LEU A 1 80 ? 3.928 17.894 -28.793 1.00 58.38 80 LEU A O 1
ATOM 676 N N . GLU A 1 81 ? 6.127 18.199 -29.143 1.00 67.50 81 GLU A N 1
ATOM 677 C CA . GLU A 1 81 ? 6.044 18.144 -30.608 1.00 67.50 81 GLU A CA 1
ATOM 678 C C . GLU A 1 81 ? 6.026 16.702 -31.130 1.00 67.50 81 GLU A C 1
ATOM 680 O O . GLU A 1 81 ? 5.298 16.384 -32.068 1.00 67.50 81 GLU A O 1
ATOM 685 N N . ASP A 1 82 ? 6.771 15.803 -30.482 1.00 63.06 82 ASP A N 1
ATOM 686 C CA . ASP A 1 82 ? 6.938 14.411 -30.923 1.00 63.06 82 ASP A CA 1
ATOM 687 C C . ASP A 1 82 ? 6.110 13.386 -30.123 1.00 63.06 82 ASP A C 1
ATOM 689 O O . ASP A 1 82 ? 6.173 12.184 -30.406 1.00 63.06 82 ASP A O 1
ATOM 693 N N . ASN A 1 83 ? 5.343 13.841 -29.121 1.00 70.69 83 ASN A N 1
ATOM 694 C CA . ASN A 1 83 ? 4.539 13.022 -28.199 1.00 70.69 83 ASN A CA 1
ATOM 695 C C . ASN A 1 83 ? 5.321 11.820 -27.627 1.00 70.69 83 ASN A C 1
ATOM 697 O O . ASN A 1 83 ? 4.833 10.687 -27.551 1.00 70.69 83 ASN A O 1
ATOM 701 N N . LYS A 1 84 ? 6.591 12.052 -27.283 1.00 63.94 84 LYS A N 1
ATOM 702 C CA . LYS A 1 84 ? 7.534 11.027 -26.820 1.00 63.94 84 LYS A CA 1
ATOM 703 C C . LYS A 1 84 ? 8.432 11.581 -25.721 1.00 63.94 84 LYS A C 1
ATOM 705 O O . LYS A 1 84 ? 8.704 12.774 -25.638 1.00 63.94 84 LYS A O 1
ATOM 710 N N . TYR A 1 85 ? 8.921 10.681 -24.877 1.00 60.25 85 TYR A N 1
ATOM 711 C CA . TYR A 1 85 ? 9.941 10.995 -23.882 1.00 60.25 85 TYR A CA 1
ATOM 712 C C . TYR A 1 85 ? 11.319 11.049 -24.552 1.00 60.25 85 TYR A C 1
ATOM 714 O O . TYR A 1 85 ? 11.695 10.112 -25.259 1.00 60.25 85 TYR A O 1
ATOM 722 N N . ARG A 1 86 ? 12.076 12.128 -24.325 1.00 62.06 86 ARG A N 1
ATOM 723 C CA . ARG A 1 86 ? 13.459 12.284 -24.797 1.00 62.06 86 ARG A CA 1
ATOM 724 C C . ARG A 1 86 ? 14.421 12.399 -23.628 1.00 62.06 86 ARG A C 1
ATOM 726 O O . ARG A 1 86 ? 14.126 13.062 -22.640 1.00 62.06 86 ARG A O 1
ATOM 733 N N . THR A 1 87 ? 15.586 11.781 -23.772 1.00 58.78 87 THR A N 1
ATOM 734 C CA . THR A 1 87 ? 16.639 11.796 -22.759 1.00 58.78 87 THR A CA 1
ATOM 735 C C . THR A 1 87 ? 17.656 12.896 -23.054 1.00 58.78 87 THR A C 1
ATOM 737 O O . THR A 1 87 ? 18.280 12.898 -24.113 1.00 58.78 87 THR A O 1
ATOM 740 N N . ILE A 1 88 ? 17.850 13.817 -22.113 1.00 63.09 88 ILE A N 1
ATOM 741 C CA . ILE A 1 88 ? 18.813 14.918 -22.186 1.00 63.09 88 ILE A CA 1
ATOM 742 C C . ILE A 1 88 ? 19.980 14.614 -21.243 1.00 63.09 88 ILE A C 1
ATOM 744 O O . ILE A 1 88 ? 19.829 14.578 -20.020 1.00 63.09 88 ILE A O 1
ATOM 748 N N . LYS A 1 89 ? 21.178 14.429 -21.803 1.00 54.84 89 LYS A N 1
ATOM 749 C CA . LYS A 1 89 ? 22.422 14.346 -21.026 1.00 54.84 89 LYS A CA 1
ATOM 750 C C . LYS A 1 89 ? 22.822 15.741 -20.557 1.00 54.84 89 LYS A C 1
ATOM 752 O O . LYS A 1 89 ? 23.360 16.526 -21.332 1.00 54.84 89 LYS A O 1
ATOM 757 N N . THR A 1 90 ? 22.593 16.055 -19.289 1.00 53.38 90 THR A N 1
ATOM 758 C CA . THR A 1 90 ? 23.156 17.261 -18.670 1.00 53.38 90 THR A CA 1
ATOM 759 C C . THR A 1 90 ? 24.545 16.919 -18.139 1.00 53.38 90 THR A C 1
ATOM 761 O O . THR A 1 90 ? 24.683 16.341 -17.060 1.00 53.38 90 THR A O 1
ATOM 764 N N . GLY A 1 91 ? 25.574 17.208 -18.938 1.00 41.81 91 GLY A N 1
ATOM 765 C CA . GLY A 1 91 ? 26.971 17.085 -18.527 1.00 41.81 91 GLY A CA 1
ATOM 766 C C . GLY A 1 91 ? 27.288 18.011 -17.350 1.00 41.81 91 GLY A C 1
ATOM 767 O O . GLY A 1 91 ? 26.830 19.151 -17.303 1.00 41.81 91 GLY A O 1
ATOM 768 N N . ARG A 1 92 ? 28.051 17.495 -16.384 1.00 41.81 92 ARG A N 1
ATOM 769 C CA . ARG A 1 92 ? 28.580 18.237 -15.234 1.00 41.81 92 ARG A CA 1
ATOM 770 C C . ARG A 1 92 ? 29.738 19.113 -15.740 1.00 41.81 92 ARG A C 1
ATOM 772 O O . ARG A 1 92 ? 30.724 18.549 -16.211 1.00 41.81 92 ARG A O 1
ATOM 779 N N . PHE A 1 93 ? 29.582 20.438 -15.702 1.00 43.31 93 PHE A N 1
ATOM 780 C CA . PHE A 1 93 ? 30.692 21.392 -15.834 1.00 43.31 93 PHE A CA 1
ATOM 781 C C . PHE A 1 93 ? 31.388 21.566 -14.484 1.00 43.31 93 PHE A C 1
ATOM 783 O O . PHE A 1 93 ? 30.675 21.505 -13.453 1.00 43.31 93 PHE A O 1
#

Mean predicted aligned error: 10.22 Å

Sequence (93 aa):
MDIGKIIDKKREEKGYLKKDLAGIADINYKSFCDKLNRNSIQWDELFRLTYILNINLEELKERYVKEHMAKNTETISWDLEDNKYRTIKTGRF

Radius of gyration: 16.66 Å; Cα contacts (8 Å, |Δi|>4): 90; chains: 1; bounding box: 42×33×41 Å

Secondary structure (DSSP, 8-state):
--HHHHHHHHHHHTT--HHHHHHHTT--HHHHHHHHHHT---HHHHHHHHHHHT--HHHHHHHHHHHHHTTTT-EEEEETTTTEEEEE-----

InterPro domains:
  IPR010982 Lambda repressor-like, DNA-binding domain superfamily [SSF47413] (1-61)

Foldseek 3Di:
DQLLVVLVVLCVVVVHDLVRLCVQLVHDSVRSVVCSVVSPQDPSSSVSSCVVSVNDVVVVVVVVCCVPVVVPQWDWDQDPVVRDIDTDRDDDD